Protein AF-A0A0N4TA83-F1 (afdb_monomer)

Structure (mmCIF, N/CA/C/O backbone):
data_AF-A0A0N4TA83-F1
#
_entry.id   AF-A0A0N4TA83-F1
#
loop_
_atom_site.group_PDB
_atom_site.id
_atom_site.type_symbol
_atom_site.label_atom_id
_atom_site.label_alt_id
_atom_site.label_comp_id
_atom_site.label_asym_id
_atom_site.label_entity_id
_atom_site.label_seq_id
_atom_site.pdbx_PDB_ins_code
_atom_site.Cartn_x
_atom_site.Cartn_y
_atom_site.Cartn_z
_atom_site.occupancy
_atom_site.B_iso_or_equiv
_atom_site.auth_seq_id
_atom_site.auth_comp_id
_atom_site.auth_asym_id
_atom_site.auth_atom_id
_atom_site.pdbx_PDB_model_num
ATOM 1 N N . MET A 1 1 ? 16.845 -14.500 -11.748 1.00 50.78 1 MET A N 1
ATOM 2 C CA . MET A 1 1 ? 17.290 -14.259 -13.142 1.00 50.78 1 MET A CA 1
ATOM 3 C C . MET A 1 1 ? 17.458 -12.767 -13.356 1.00 50.78 1 MET A C 1
ATOM 5 O O . MET A 1 1 ? 16.538 -12.020 -13.048 1.00 50.78 1 MET A O 1
ATOM 9 N N . THR A 1 2 ? 18.609 -12.344 -13.868 1.00 73.12 2 THR A N 1
ATOM 10 C CA . THR A 1 2 ? 18.930 -10.930 -14.095 1.00 73.12 2 THR A CA 1
ATOM 11 C C . THR A 1 2 ? 18.333 -10.471 -15.422 1.00 73.12 2 THR A C 1
ATOM 13 O O . THR A 1 2 ? 18.723 -10.952 -16.484 1.00 73.12 2 THR A O 1
ATOM 16 N N . VAL A 1 3 ? 17.369 -9.555 -15.377 1.00 67.94 3 VAL A N 1
ATOM 17 C CA . VAL A 1 3 ? 16.843 -8.903 -16.583 1.00 67.94 3 VAL A CA 1
ATOM 18 C C . VAL A 1 3 ? 17.813 -7.777 -16.954 1.00 67.94 3 VAL A C 1
ATOM 20 O O . VAL A 1 3 ? 18.153 -6.969 -16.101 1.00 67.94 3 VAL A O 1
ATOM 23 N N . LYS A 1 4 ? 18.311 -7.718 -18.196 1.00 73.44 4 LYS A N 1
ATOM 24 C CA . LYS A 1 4 ? 19.220 -6.641 -18.633 1.00 73.44 4 LYS A CA 1
ATOM 25 C C . LYS A 1 4 ? 18.412 -5.437 -19.135 1.00 73.44 4 LYS A C 1
ATOM 27 O O . LYS A 1 4 ? 17.684 -5.565 -20.113 1.00 73.44 4 LYS A O 1
ATOM 32 N N . TYR A 1 5 ? 18.571 -4.274 -18.498 1.00 67.56 5 TYR A N 1
ATOM 33 C CA . TYR A 1 5 ? 17.879 -3.015 -18.851 1.00 67.56 5 TYR A CA 1
ATOM 34 C C . TYR A 1 5 ? 18.825 -1.845 -19.192 1.00 67.56 5 TYR A C 1
ATOM 36 O O . TYR A 1 5 ? 18.353 -0.764 -19.532 1.00 67.56 5 TYR A O 1
ATOM 44 N N . ASN A 1 6 ? 20.147 -2.065 -19.185 1.00 73.62 6 ASN A N 1
ATOM 45 C CA . ASN A 1 6 ? 21.163 -1.019 -19.398 1.00 73.62 6 ASN A CA 1
ATOM 46 C C . ASN A 1 6 ? 20.975 -0.217 -20.700 1.00 73.62 6 ASN A C 1
ATOM 48 O O . ASN A 1 6 ? 21.137 0.997 -20.697 1.00 73.62 6 ASN A O 1
ATOM 52 N N . LEU A 1 7 ? 20.575 -0.868 -21.798 1.00 71.00 7 LEU A N 1
ATOM 53 C CA . LEU A 1 7 ? 20.360 -0.197 -23.087 1.00 71.00 7 LEU A CA 1
ATOM 54 C C . LEU A 1 7 ? 19.060 0.630 -23.133 1.00 71.00 7 LEU A C 1
ATOM 56 O O . LEU A 1 7 ? 18.957 1.571 -23.906 1.00 71.00 7 LEU A O 1
ATOM 60 N N . ALA A 1 8 ? 18.060 0.296 -22.313 1.00 65.56 8 ALA A N 1
ATOM 61 C CA . ALA A 1 8 ? 16.784 1.019 -22.272 1.00 65.56 8 ALA A CA 1
ATOM 62 C C . ALA A 1 8 ? 16.836 2.264 -21.367 1.00 65.56 8 ALA A C 1
ATOM 64 O O . ALA A 1 8 ? 16.017 3.173 -21.513 1.00 65.56 8 ALA A O 1
ATOM 65 N N . VAL A 1 9 ? 17.795 2.295 -20.436 1.00 67.88 9 VAL A N 1
ATOM 66 C CA . VAL A 1 9 ? 18.029 3.405 -19.497 1.00 67.88 9 VAL A CA 1
ATOM 67 C C . VAL A 1 9 ? 19.138 4.346 -19.990 1.00 67.88 9 VAL A C 1
ATOM 69 O O . VAL A 1 9 ? 19.249 5.461 -19.496 1.00 67.88 9 VAL A O 1
ATOM 72 N N . SER A 1 10 ? 19.915 3.961 -21.012 1.00 73.81 10 SER A N 1
ATOM 73 C CA . SER A 1 10 ? 20.970 4.817 -21.583 1.00 73.81 10 SER A CA 1
ATOM 74 C C . SER A 1 10 ? 20.435 6.098 -22.235 1.00 73.81 10 SER A C 1
ATOM 76 O O . SER A 1 10 ? 21.162 7.080 -22.356 1.00 73.81 10 SER A O 1
ATOM 78 N N . THR A 1 11 ? 19.159 6.122 -22.626 1.00 69.31 11 THR A N 1
ATOM 79 C CA . THR A 1 11 ? 18.466 7.351 -23.025 1.00 69.31 11 THR A CA 1
ATOM 80 C C . THR A 1 11 ? 17.819 8.005 -21.801 1.00 69.31 11 THR A C 1
ATOM 82 O O . THR A 1 11 ? 16.856 7.453 -21.264 1.00 69.31 11 THR A O 1
ATOM 85 N N . SER A 1 12 ? 18.287 9.196 -21.403 1.00 67.88 12 SER A N 1
ATOM 86 C CA . SER A 1 12 ? 17.824 9.976 -20.230 1.00 67.88 12 SER A CA 1
ATOM 87 C C . SER A 1 12 ? 16.419 10.584 -20.369 1.00 67.88 12 SER A C 1
ATOM 89 O O . SER A 1 12 ? 16.175 11.733 -20.006 1.00 67.88 12 SER A O 1
ATOM 91 N N . ARG A 1 13 ? 15.463 9.837 -20.925 1.00 78.25 13 ARG A N 1
ATOM 92 C CA . ARG A 1 13 ? 14.062 10.255 -20.982 1.00 78.25 13 ARG A CA 1
ATOM 93 C C . ARG A 1 13 ? 13.374 9.824 -19.685 1.00 78.25 13 ARG A C 1
ATOM 95 O O . ARG A 1 13 ? 13.257 8.626 -19.466 1.00 78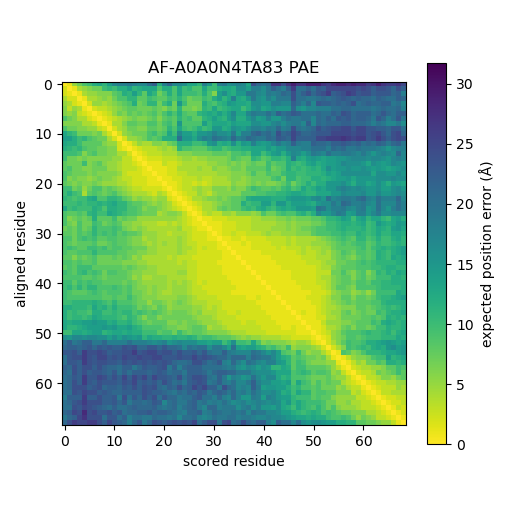.25 13 ARG A O 1
ATOM 102 N N . PRO A 1 14 ? 12.816 10.727 -18.863 1.00 74.25 14 PRO A N 1
ATOM 103 C CA . PRO A 1 14 ? 12.133 10.331 -17.624 1.00 74.25 14 PRO A CA 1
ATOM 104 C C . PRO A 1 14 ? 10.992 9.327 -17.872 1.00 74.25 14 PRO A C 1
ATOM 106 O O . PRO A 1 14 ? 10.728 8.445 -17.060 1.00 74.25 14 PRO A O 1
ATOM 109 N N . TRP A 1 15 ? 10.372 9.381 -19.055 1.00 79.69 15 TRP A N 1
ATOM 110 C CA . TRP A 1 15 ? 9.313 8.464 -19.477 1.00 79.69 15 TRP A CA 1
ATOM 111 C C . TRP A 1 15 ? 9.748 6.991 -19.614 1.00 79.69 15 TRP A C 1
ATOM 113 O O . TRP A 1 15 ? 8.913 6.095 -19.480 1.00 79.69 15 TRP A O 1
ATOM 123 N N . THR A 1 16 ? 11.029 6.694 -19.880 1.00 78.19 16 THR A N 1
ATOM 124 C CA . THR A 1 16 ? 11.503 5.298 -19.985 1.00 78.19 16 THR A CA 1
ATOM 125 C C . THR A 1 16 ? 11.533 4.608 -18.624 1.00 78.19 16 THR A C 1
ATOM 127 O O . THR A 1 16 ? 11.188 3.429 -18.550 1.00 78.19 16 THR A O 1
ATOM 130 N N . LEU A 1 17 ? 11.831 5.344 -17.547 1.00 78.25 17 LEU A N 1
ATOM 131 C CA . LEU A 1 17 ? 11.765 4.845 -16.169 1.00 78.25 17 LEU A CA 1
ATOM 132 C C . LEU A 1 17 ? 10.325 4.528 -15.751 1.00 78.25 17 LEU A C 1
ATOM 134 O O . LEU A 1 17 ? 10.067 3.439 -15.240 1.00 78.25 17 LEU A O 1
ATOM 138 N N . PHE A 1 18 ? 9.370 5.416 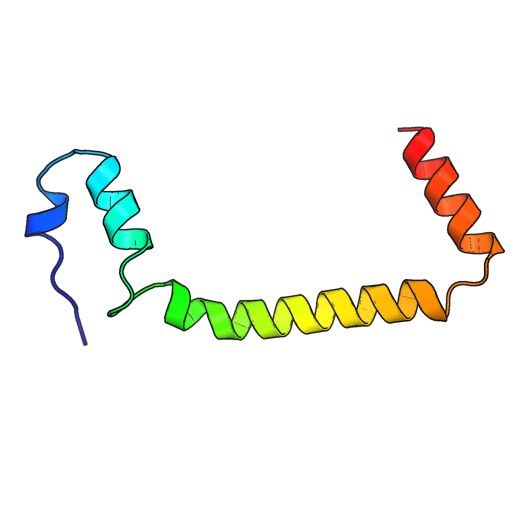-16.054 1.00 82.31 18 PHE A N 1
ATOM 139 C CA . PHE A 1 18 ? 7.948 5.148 -15.804 1.00 82.31 18 PHE A CA 1
ATOM 140 C C . PHE A 1 18 ? 7.467 3.892 -16.544 1.00 82.31 18 PHE A C 1
ATOM 142 O O . PHE A 1 18 ? 6.836 3.026 -15.940 1.00 82.31 18 PHE A O 1
ATOM 149 N N . LYS A 1 19 ? 7.825 3.717 -17.825 1.00 80.88 19 LYS A N 1
ATOM 150 C CA . LYS A 1 19 ? 7.500 2.477 -18.561 1.00 80.88 19 LYS A CA 1
ATOM 151 C C . LYS A 1 19 ? 8.125 1.231 -17.935 1.00 80.88 19 LYS A C 1
ATOM 153 O O . LYS A 1 19 ? 7.520 0.162 -18.002 1.00 80.88 19 LYS A O 1
ATOM 158 N N . LEU A 1 20 ? 9.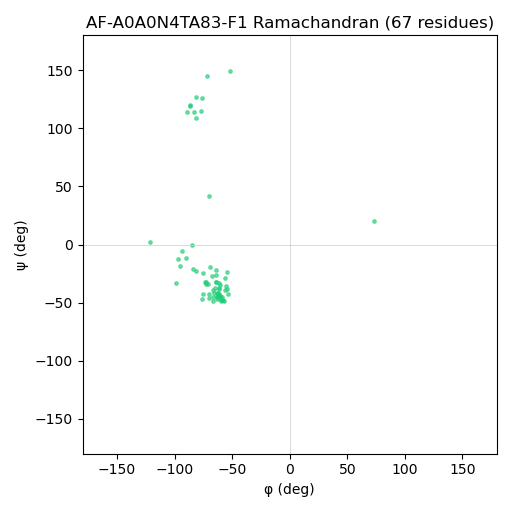324 1.348 -17.363 1.00 81.44 20 LEU A N 1
ATOM 159 C CA . LEU A 1 20 ? 9.980 0.245 -16.662 1.00 81.44 20 LEU A CA 1
ATOM 160 C C . LEU A 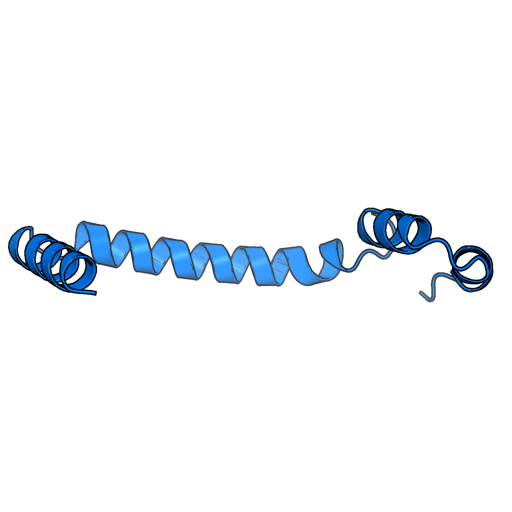1 20 ? 9.203 -0.146 -15.401 1.00 81.44 20 LEU A C 1
ATOM 162 O O . LEU A 1 20 ? 9.002 -1.335 -15.162 1.00 81.44 20 LEU A O 1
ATOM 166 N N . LEU A 1 21 ? 8.710 0.841 -14.647 1.00 82.31 21 LEU A N 1
ATOM 167 C CA . LEU A 1 21 ? 7.929 0.622 -13.430 1.00 82.31 21 LEU A CA 1
ATOM 168 C C . LEU A 1 21 ? 6.630 -0.151 -13.711 1.00 82.31 21 LEU A C 1
ATOM 170 O O . LEU A 1 21 ? 6.262 -1.034 -12.944 1.00 82.31 21 LEU A O 1
ATOM 174 N N . PHE A 1 22 ? 5.966 0.118 -14.838 1.00 79.94 22 PHE A N 1
ATOM 175 C CA . PHE A 1 22 ? 4.733 -0.577 -15.240 1.00 79.94 22 PHE A CA 1
ATOM 176 C C . PHE A 1 22 ? 4.960 -1.907 -15.990 1.00 79.94 22 PHE A C 1
ATOM 178 O O . PHE A 1 22 ? 4.004 -2.591 -16.362 1.00 79.94 22 PHE A O 1
ATOM 185 N N . ARG A 1 23 ? 6.209 -2.328 -16.232 1.00 78.31 23 ARG A N 1
ATOM 186 C CA . ARG A 1 23 ? 6.508 -3.588 -16.935 1.00 78.31 23 ARG A CA 1
ATOM 187 C C . ARG A 1 23 ? 6.300 -4.786 -16.003 1.00 78.31 23 ARG A C 1
ATOM 189 O O . ARG A 1 23 ? 6.931 -4.872 -14.962 1.00 78.31 23 ARG A O 1
ATOM 196 N N . TRP A 1 24 ? 5.491 -5.764 -16.421 1.00 69.12 24 TRP A N 1
ATOM 197 C CA . TRP A 1 24 ? 5.115 -6.948 -15.620 1.00 69.12 24 TRP A CA 1
ATOM 198 C C . TRP A 1 24 ? 6.219 -8.014 -15.422 1.00 69.12 24 TRP A C 1
ATOM 200 O O . TRP A 1 24 ? 6.275 -8.690 -14.391 1.00 69.12 24 TRP A O 1
ATOM 210 N N . ARG A 1 25 ? 7.106 -8.229 -16.404 1.00 75.19 25 ARG A N 1
ATOM 211 C CA . ARG A 1 25 ? 8.206 -9.217 -16.307 1.00 75.19 25 ARG A CA 1
ATOM 212 C C . ARG A 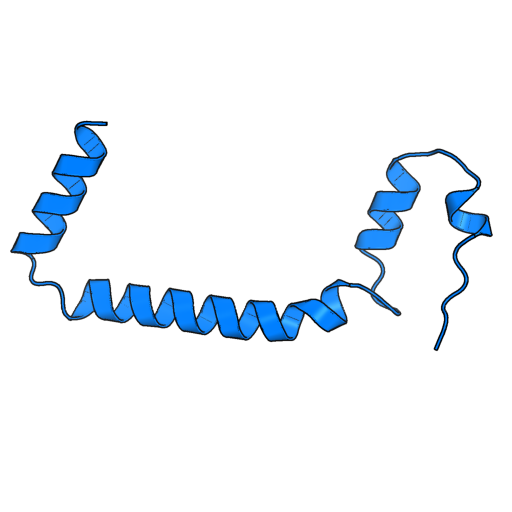1 25 ? 9.338 -8.650 -15.441 1.00 75.19 25 ARG A C 1
ATOM 214 O O . ARG A 1 25 ? 9.973 -7.691 -15.854 1.00 75.19 25 ARG A O 1
ATOM 221 N N . GLY A 1 26 ? 9.602 -9.267 -14.284 1.00 72.62 26 GLY A N 1
ATOM 222 C CA . GLY A 1 26 ? 10.649 -8.821 -13.348 1.00 72.62 26 GLY A CA 1
ATOM 223 C C . GLY A 1 26 ? 10.296 -7.547 -12.575 1.00 72.62 26 GLY A C 1
ATOM 224 O O . GLY A 1 26 ? 11.189 -6.858 -12.101 1.00 72.62 26 GLY A O 1
ATOM 225 N N . SER A 1 27 ? 9.006 -7.218 -12.493 1.00 81.00 27 SER A N 1
ATOM 226 C CA . SER A 1 27 ? 8.534 -6.000 -11.845 1.00 81.00 27 SER A CA 1
ATOM 227 C C . SER A 1 27 ? 8.666 -6.039 -10.330 1.00 81.00 27 SER A C 1
ATOM 229 O O . SER A 1 27 ? 8.364 -7.067 -9.721 1.00 81.00 27 SER A O 1
ATOM 231 N N . VAL A 1 28 ? 8.958 -4.881 -9.733 1.00 84.06 28 VAL A N 1
ATOM 232 C CA . VAL A 1 28 ? 8.858 -4.659 -8.281 1.00 84.06 28 VAL A CA 1
ATOM 233 C C . VAL A 1 28 ? 7.451 -4.990 -7.783 1.00 84.06 28 VAL A C 1
ATOM 235 O O . VAL A 1 28 ? 7.307 -5.599 -6.726 1.00 84.06 28 VAL A O 1
ATOM 238 N N . TRP A 1 29 ? 6.421 -4.712 -8.594 1.00 86.50 29 TRP A N 1
ATOM 239 C CA . TRP A 1 29 ? 5.034 -5.039 -8.266 1.00 86.50 29 TRP A CA 1
ATOM 240 C C . TRP A 1 29 ? 4.854 -6.512 -7.906 1.00 86.50 29 TRP A C 1
ATOM 242 O O . TRP A 1 29 ? 4.237 -6.803 -6.897 1.00 86.50 29 TRP A O 1
ATOM 252 N N . LYS A 1 30 ? 5.470 -7.456 -8.629 1.00 83.12 30 LYS A N 1
ATOM 253 C CA . LYS A 1 30 ? 5.314 -8.888 -8.313 1.00 83.12 30 LYS A CA 1
ATOM 254 C C . LYS A 1 30 ? 5.866 -9.276 -6.945 1.00 83.12 30 LYS A C 1
ATOM 256 O O . LYS A 1 30 ? 5.332 -10.193 -6.335 1.00 83.12 30 LYS A O 1
ATOM 261 N N . SER A 1 31 ? 6.928 -8.608 -6.499 1.00 85.81 31 SER A N 1
ATOM 262 C CA . SER A 1 31 ? 7.512 -8.844 -5.177 1.00 85.81 31 SER A CA 1
ATOM 263 C C . SER A 1 31 ? 6.659 -8.195 -4.092 1.00 85.81 31 SER A C 1
ATOM 265 O O . SER A 1 31 ? 6.322 -8.825 -3.098 1.00 85.81 31 SER A O 1
ATOM 267 N N . VAL A 1 32 ? 6.266 -6.941 -4.316 1.00 90.19 32 VAL A N 1
ATOM 268 C CA . VAL A 1 32 ? 5.622 -6.100 -3.304 1.00 90.19 32 VAL A CA 1
ATOM 269 C C . VAL A 1 32 ? 4.121 -6.381 -3.177 1.00 90.19 32 VAL A C 1
ATOM 271 O O . VAL A 1 32 ? 3.550 -6.130 -2.123 1.00 90.19 32 VAL A O 1
ATOM 274 N N . THR A 1 33 ? 3.458 -6.946 -4.196 1.00 90.06 33 THR A N 1
ATOM 275 C CA . THR A 1 33 ? 2.013 -7.238 -4.146 1.00 90.06 33 THR A CA 1
ATOM 276 C C . THR A 1 33 ? 1.646 -8.122 -2.956 1.00 90.06 33 THR A C 1
ATOM 278 O O . THR A 1 33 ? 0.624 -7.869 -2.332 1.00 90.06 33 THR A O 1
ATOM 281 N N . PHE A 1 34 ? 2.457 -9.124 -2.608 1.00 92.06 34 PHE A N 1
ATOM 282 C CA . PHE A 1 34 ? 2.144 -10.004 -1.479 1.00 92.06 34 PHE A CA 1
ATOM 283 C C . PHE A 1 34 ? 2.192 -9.261 -0.136 1.00 92.06 34 PHE A C 1
ATOM 285 O O . PHE A 1 34 ? 1.235 -9.314 0.636 1.00 92.06 34 PHE A O 1
ATOM 292 N N . GLU A 1 35 ? 3.264 -8.504 0.104 1.00 93.88 35 GLU A N 1
ATOM 293 C CA . GLU A 1 35 ? 3.418 -7.678 1.307 1.00 93.88 35 GLU A CA 1
ATOM 294 C C . GLU A 1 35 ? 2.331 -6.597 1.395 1.00 93.88 35 GLU A C 1
ATOM 296 O O . GLU A 1 35 ? 1.731 -6.410 2.453 1.00 93.88 35 GLU A O 1
ATOM 301 N N . LEU A 1 36 ? 2.003 -5.946 0.271 1.00 94.44 36 LEU A N 1
ATOM 302 C CA . LEU A 1 36 ? 0.914 -4.968 0.190 1.00 94.44 36 LEU A CA 1
ATOM 303 C C . LEU A 1 36 ? -0.441 -5.584 0.521 1.00 94.44 36 LEU A C 1
ATOM 305 O O . LEU A 1 36 ? -1.228 -4.961 1.227 1.00 94.44 36 LEU A O 1
ATOM 309 N N . VAL A 1 37 ? -0.731 -6.787 0.023 1.00 96.25 37 VAL A N 1
ATOM 310 C CA . VAL A 1 37 ? -1.997 -7.469 0.315 1.00 96.25 37 VAL A CA 1
ATOM 311 C C . VAL A 1 37 ? -2.102 -7.772 1.806 1.00 96.25 37 VAL A C 1
ATOM 313 O O . VAL A 1 37 ? -3.134 -7.474 2.402 1.00 96.25 37 VAL A O 1
ATOM 316 N N . ILE A 1 38 ? -1.043 -8.290 2.433 1.00 96.88 38 ILE A N 1
ATOM 317 C CA . ILE A 1 38 ? -1.030 -8.539 3.883 1.00 96.88 38 ILE A CA 1
ATOM 318 C C . ILE A 1 38 ? -1.230 -7.236 4.658 1.00 96.88 38 ILE A C 1
ATOM 320 O O . ILE A 1 38 ? -2.068 -7.176 5.558 1.00 96.88 38 ILE A O 1
ATOM 324 N N . TRP A 1 39 ? -0.499 -6.183 4.292 1.00 96.81 39 TRP A N 1
ATOM 325 C CA . TRP A 1 39 ? -0.603 -4.885 4.948 1.00 96.81 39 TRP A CA 1
ATOM 326 C C . TRP A 1 39 ? -2.014 -4.299 4.829 1.00 96.81 39 TRP A C 1
ATOM 328 O O . TRP A 1 39 ? -2.584 -3.856 5.826 1.00 96.81 39 TRP A O 1
ATOM 338 N N . LEU A 1 40 ? -2.620 -4.367 3.640 1.00 96.81 40 LEU A N 1
ATOM 339 C CA . LEU A 1 40 ? -3.992 -3.914 3.409 1.00 96.81 40 LEU A CA 1
ATOM 340 C C . LEU A 1 40 ? -5.001 -4.730 4.215 1.00 96.81 40 LEU A C 1
ATOM 342 O O . LEU A 1 40 ? -5.895 -4.149 4.825 1.00 96.81 40 LEU A O 1
ATOM 346 N N . LEU A 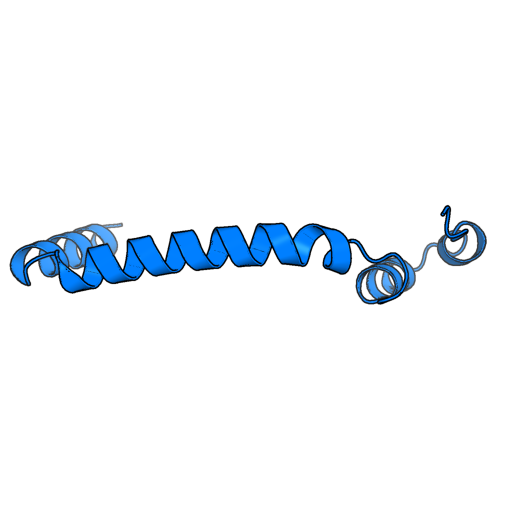1 41 ? -4.863 -6.057 4.257 1.00 97.38 41 LEU A N 1
ATOM 347 C CA . LEU A 1 41 ? -5.746 -6.910 5.052 1.00 97.38 41 LEU A CA 1
ATOM 348 C C . LEU A 1 41 ? -5.676 -6.558 6.539 1.00 97.38 41 LEU A C 1
ATOM 350 O O . LEU A 1 41 ? -6.721 -6.429 7.177 1.00 97.38 41 LEU A O 1
ATOM 354 N N . LEU A 1 42 ? -4.476 -6.346 7.084 1.00 97.06 42 LEU A N 1
ATOM 355 C CA . LEU A 1 42 ? -4.298 -5.916 8.472 1.00 97.06 42 LEU A CA 1
ATOM 356 C C . LEU A 1 42 ? -4.915 -4.535 8.715 1.00 97.06 42 LEU A C 1
ATOM 358 O O . LEU A 1 42 ? -5.679 -4.366 9.666 1.00 97.06 42 LEU A O 1
ATOM 362 N N . TYR A 1 43 ? -4.647 -3.574 7.830 1.00 95.50 43 TYR A N 1
ATOM 363 C CA . TYR A 1 43 ? -5.200 -2.224 7.913 1.00 95.50 43 TYR A CA 1
ATOM 364 C C . TYR A 1 43 ? -6.735 -2.233 7.902 1.00 95.5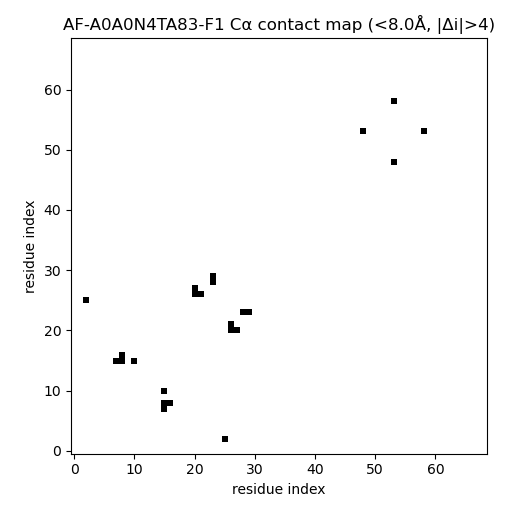0 43 TYR A C 1
ATOM 366 O O . TYR A 1 43 ? -7.374 -1.634 8.770 1.00 95.50 43 TYR A O 1
ATOM 374 N N . PHE A 1 44 ? -7.346 -2.970 6.970 1.00 95.00 44 PHE A N 1
ATOM 375 C CA . PHE A 1 44 ? -8.800 -3.104 6.907 1.00 95.00 44 PHE A CA 1
ATOM 376 C C . PHE A 1 44 ? -9.366 -3.850 8.111 1.00 95.00 44 PHE A C 1
ATOM 378 O O . PHE A 1 44 ? -10.404 -3.445 8.626 1.00 95.00 44 PHE A O 1
ATOM 385 N N . THR A 1 45 ? -8.689 -4.892 8.596 1.00 95.19 45 THR A N 1
ATOM 386 C CA . THR A 1 45 ? -9.116 -5.633 9.791 1.00 95.19 45 THR A CA 1
ATOM 387 C C . THR A 1 45 ? -9.184 -4.707 11.002 1.00 95.19 45 THR A C 1
ATOM 389 O O . THR A 1 45 ? -10.217 -4.646 11.667 1.00 95.19 45 THR A O 1
ATOM 392 N N . ILE A 1 46 ? -8.137 -3.912 11.242 1.00 92.06 46 ILE A N 1
ATOM 393 C CA . ILE A 1 46 ? -8.113 -2.917 12.324 1.00 92.06 46 ILE A CA 1
ATOM 394 C C . ILE A 1 46 ? -9.218 -1.876 12.118 1.00 92.06 46 ILE A C 1
ATOM 396 O O . ILE A 1 46 ? -9.953 -1.570 13.054 1.00 92.06 46 ILE A O 1
ATOM 400 N N . GLY A 1 47 ? -9.396 -1.375 10.892 1.00 89.25 47 GLY A N 1
ATOM 401 C CA . GLY A 1 47 ? -10.448 -0.410 10.570 1.00 89.25 47 GLY A CA 1
ATOM 402 C C . GLY A 1 47 ? -11.864 -0.948 10.806 1.00 89.25 47 GLY A C 1
ATOM 403 O O . GLY A 1 47 ? -12.733 -0.218 11.284 1.00 89.25 47 GLY A O 1
ATOM 404 N N . ILE A 1 48 ? -12.108 -2.227 10.513 1.00 89.88 48 ILE A N 1
ATOM 405 C CA . ILE A 1 48 ? -13.391 -2.890 10.774 1.00 89.88 48 ILE A CA 1
ATOM 406 C C . ILE A 1 48 ? -13.596 -3.072 12.276 1.00 89.88 48 ILE A C 1
ATOM 408 O O . ILE A 1 48 ? -14.675 -2.747 12.767 1.00 89.88 48 ILE A O 1
ATOM 412 N N . ILE A 1 49 ? -12.582 -3.541 13.008 1.00 88.81 49 ILE A N 1
ATOM 413 C CA . ILE A 1 49 ? -12.647 -3.694 14.469 1.00 88.81 49 ILE A CA 1
ATOM 414 C C . ILE A 1 49 ? -12.946 -2.344 15.119 1.00 88.81 49 ILE A C 1
ATOM 416 O O . ILE A 1 49 ? -13.881 -2.248 15.909 1.00 88.81 49 ILE A O 1
ATOM 420 N N . TYR A 1 50 ? -12.232 -1.291 14.719 1.00 84.19 50 TYR A N 1
ATOM 421 C CA . TYR A 1 50 ? -12.492 0.071 15.167 1.00 84.19 50 TYR A CA 1
ATOM 422 C C . TYR A 1 50 ? -13.937 0.486 14.847 1.00 84.19 50 TYR A C 1
ATOM 424 O O . TYR A 1 50 ? -14.669 0.901 15.730 1.00 84.19 50 TYR A O 1
ATOM 432 N N . ARG A 1 51 ? -14.439 0.287 13.624 1.00 80.12 51 ARG A N 1
ATOM 433 C CA . ARG A 1 51 ? -15.829 0.666 13.294 1.00 80.12 51 ARG A CA 1
ATOM 434 C C . ARG A 1 51 ? -16.903 -0.164 14.002 1.00 80.12 51 ARG A C 1
ATOM 436 O O . ARG A 1 51 ? -18.029 0.309 14.120 1.00 80.12 51 ARG A O 1
ATOM 443 N N . LYS A 1 52 ? -16.610 -1.410 14.381 1.00 80.62 52 LYS A N 1
ATOM 444 C CA . LYS A 1 52 ? -17.601 -2.358 14.920 1.00 80.62 52 LYS A CA 1
ATOM 445 C C . LYS A 1 52 ? -17.596 -2.450 16.442 1.00 80.62 52 LYS A C 1
ATOM 447 O O . LYS A 1 52 ? -18.658 -2.675 17.009 1.00 80.62 52 LYS A O 1
ATOM 452 N N . MET A 1 53 ? -16.442 -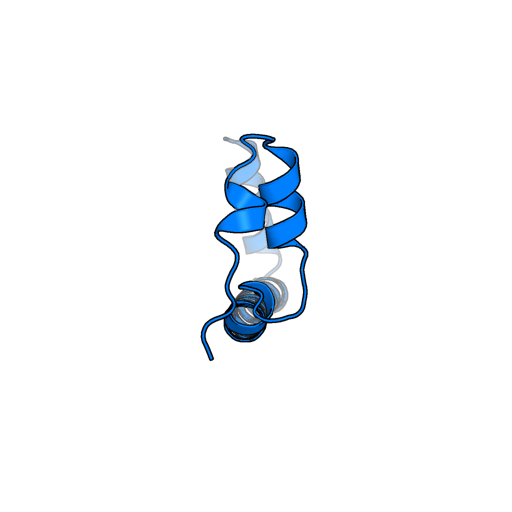2.299 17.086 1.00 75.62 53 MET A N 1
ATOM 453 C CA . MET A 1 53 ? -16.322 -2.365 18.547 1.00 75.62 53 MET A CA 1
ATOM 454 C C . MET A 1 53 ? -16.362 -0.994 19.217 1.00 75.62 53 MET A C 1
ATOM 456 O O . MET A 1 53 ? -16.618 -0.916 20.416 1.00 75.62 53 MET A O 1
ATOM 460 N N . LEU A 1 54 ? -16.122 0.085 18.473 1.00 65.88 54 LEU A N 1
ATOM 461 C CA . LEU A 1 54 ? -16.154 1.423 19.034 1.00 65.88 54 LEU A CA 1
ATOM 462 C C . LEU A 1 54 ? -17.607 1.912 19.110 1.00 65.88 54 LEU A C 1
ATOM 464 O O . LEU A 1 54 ? -18.254 2.177 18.096 1.00 65.88 54 LEU A O 1
ATOM 468 N N . SER A 1 55 ? -18.129 1.986 20.333 1.00 63.50 55 SER A N 1
ATOM 469 C CA . SER A 1 55 ? -19.475 2.475 20.636 1.00 63.50 55 SER A CA 1
ATOM 470 C C . SER A 1 55 ? -19.733 3.856 20.005 1.00 63.50 55 SER A C 1
ATOM 472 O O . SER A 1 55 ? -18.804 4.663 19.900 1.00 63.50 55 SER A O 1
ATOM 474 N N . PRO A 1 56 ? -20.984 4.193 19.629 1.00 63.81 56 PRO A N 1
ATOM 475 C CA . PRO A 1 56 ? -21.322 5.444 18.936 1.00 63.81 56 PRO A CA 1
ATOM 476 C C . PRO A 1 56 ? -20.851 6.724 19.652 1.00 63.81 56 PRO A C 1
ATOM 478 O O . PRO A 1 56 ? -20.625 7.740 18.996 1.00 63.81 56 PRO A O 1
ATOM 481 N N . GLN A 1 57 ? -20.636 6.684 20.972 1.00 60.50 57 GLN A N 1
ATOM 482 C CA . GLN A 1 57 ? -20.011 7.776 21.722 1.00 60.50 57 GLN A CA 1
ATOM 483 C C . GLN A 1 57 ? -18.568 8.079 21.281 1.00 60.50 57 GLN A C 1
ATOM 485 O O . GLN A 1 57 ? -18.229 9.246 21.123 1.00 60.50 57 GLN A O 1
ATOM 490 N N . GLN A 1 58 ? -17.718 7.075 21.062 1.00 61.31 58 GLN A N 1
ATOM 491 C CA . GLN A 1 58 ? -16.289 7.270 20.763 1.00 61.31 58 GLN A CA 1
ATOM 492 C C . GLN A 1 58 ? -16.038 7.795 19.342 1.00 61.31 58 GLN A C 1
ATOM 494 O O . GLN A 1 58 ? -15.153 8.622 19.145 1.00 61.31 58 GLN A O 1
ATOM 499 N N . ILE A 1 59 ? -16.879 7.412 18.376 1.00 63.81 59 ILE A N 1
ATOM 500 C CA . ILE A 1 59 ? -16.814 7.912 16.990 1.00 63.81 59 ILE A CA 1
ATOM 501 C C . ILE A 1 59 ? -17.030 9.437 16.944 1.00 63.81 59 ILE A C 1
ATOM 503 O O . ILE A 1 59 ? -16.437 10.134 16.120 1.00 63.81 59 ILE A O 1
ATOM 507 N N . ARG A 1 60 ? -17.850 9.976 17.858 1.00 64.44 60 ARG A N 1
ATOM 508 C CA . ARG A 1 60 ? -18.136 11.413 17.933 1.00 64.44 60 ARG A CA 1
ATOM 509 C C . ARG A 1 60 ? -16.954 12.226 18.469 1.00 64.44 60 ARG A C 1
ATOM 511 O O . ARG A 1 60 ? -16.759 13.350 18.015 1.00 64.44 60 ARG A O 1
ATOM 518 N N . TYR A 1 61 ? -16.142 11.668 19.367 1.00 63.66 61 TYR A N 1
ATOM 519 C CA . TYR A 1 61 ? -14.948 12.351 19.880 1.00 63.66 61 TYR A CA 1
ATOM 520 C C . TYR A 1 61 ? -13.851 12.467 18.817 1.00 63.66 61 TYR A C 1
ATOM 522 O O . TYR A 1 61 ? -13.313 13.558 18.637 1.00 63.66 61 TYR A O 1
ATOM 530 N N . ASP A 1 62 ? -13.598 11.407 18.043 1.00 65.75 62 ASP A N 1
ATOM 531 C CA . ASP A 1 62 ? -12.591 11.453 16.972 1.00 65.75 62 ASP A CA 1
ATOM 532 C C . ASP A 1 62 ? -12.974 12.440 15.864 1.00 65.75 62 ASP A C 1
ATOM 534 O O . ASP A 1 62 ? -12.120 13.185 15.387 1.00 65.75 62 ASP A O 1
ATOM 538 N N . SER A 1 63 ? -14.263 12.538 15.512 1.00 65.88 63 SER A N 1
ATOM 539 C CA . SER A 1 63 ? -14.720 13.551 14.548 1.00 65.88 63 SER A CA 1
ATOM 540 C C . SER A 1 63 ? -14.537 14.992 15.035 1.00 65.88 63 SER A C 1
ATOM 542 O O . SER A 1 63 ? -14.280 15.875 14.223 1.00 65.88 63 SER A O 1
ATOM 544 N N . ILE A 1 64 ? -14.643 15.237 16.346 1.00 71.31 64 ILE A N 1
ATOM 545 C CA . ILE A 1 64 ? -14.477 16.577 16.927 1.00 71.31 64 ILE A CA 1
ATOM 546 C C . ILE A 1 64 ? -12.993 16.956 16.964 1.00 71.31 64 ILE A C 1
ATOM 548 O O . ILE A 1 64 ? -12.640 18.073 16.591 1.00 71.31 64 ILE A O 1
ATOM 552 N N . ILE A 1 65 ? -12.116 16.024 17.340 1.00 72.19 65 ILE A N 1
ATOM 553 C CA . ILE A 1 65 ? -10.663 16.248 17.382 1.00 72.19 65 ILE A CA 1
ATOM 554 C C . ILE A 1 65 ? -10.109 16.539 15.979 1.00 72.19 65 ILE A C 1
ATOM 556 O O . ILE A 1 65 ? -9.323 17.467 15.822 1.00 72.19 65 ILE A O 1
ATOM 560 N N . LEU A 1 66 ? -10.572 15.819 14.950 1.00 70.00 66 LEU A N 1
ATOM 561 C CA . LEU A 1 66 ? -10.179 16.057 13.552 1.00 70.00 66 LEU A CA 1
ATOM 562 C C . LEU A 1 66 ? -10.713 17.373 12.969 1.00 70.00 66 LEU A C 1
ATOM 564 O O . LEU A 1 66 ? -10.197 17.829 11.960 1.00 70.00 66 LEU A O 1
ATOM 568 N N . SER A 1 67 ? -11.751 17.959 13.571 1.00 70.00 67 SER A N 1
ATOM 569 C CA . SER A 1 67 ? -12.300 19.262 13.164 1.00 70.00 67 SER A CA 1
ATOM 570 C C . SER A 1 67 ? -11.663 20.455 13.884 1.00 70.00 67 SER A C 1
ATOM 572 O O . SER A 1 67 ? -11.903 21.599 13.508 1.00 70.00 67 SER A O 1
ATOM 574 N N . LEU A 1 68 ? -10.890 20.187 14.940 1.00 70.31 68 LEU A N 1
ATOM 575 C CA . LEU A 1 68 ? -10.169 21.185 15.734 1.00 70.31 68 LEU A CA 1
ATOM 576 C C . LEU A 1 68 ? -8.722 21.394 15.262 1.00 70.31 68 LEU A C 1
ATOM 578 O O . LEU A 1 68 ? -8.040 22.272 15.788 1.00 70.31 68 LEU A O 1
ATOM 582 N N . PHE A 1 69 ? -8.271 20.598 14.296 1.00 65.12 69 PHE A N 1
ATOM 583 C CA . PHE A 1 69 ? -6.970 20.689 13.639 1.00 65.12 69 PHE A CA 1
ATOM 584 C C . PHE A 1 69 ? -7.163 21.079 12.173 1.00 65.12 69 PHE A C 1
ATOM 586 O O . PHE A 1 69 ? -6.315 21.839 11.656 1.00 65.12 69 PHE A O 1
#

InterPro domains:
  IPR000615 Bestrophin [PTHR10736] (1-61)
  IPR021134 Bestrophin-like [PF01062] (1-61)

pLDDT: mean 78.24, std 11.45, range [50.78, 97.38]

Nearest PDB structures (foldseek):
  5t5n-assembly1_A  TM=7.836E-01  e=1.511E-02  Gallus gallus

Secondary structure (DSSP, 8-state):
-----HHHHSS--HHHHHHHHT-STT-HHHHHHHHHHHHHHHHHHHHHHHHHHS-HHHHHHHHHHHH--

Organism: Brugia pahangi (NCBI:txid6280)

Sequence (69 aa):
MTVKYNLAVSTSRPWTLFKLLFRWRGSVWKSVTFELVIWLLLYFTIGIIYRKMLSPQQIRYDSIILSLF

Foldseek 3Di:
DDDDCVVQVVPVDPVSVVVQQPDPVVHPCVVCVVVVVVVVVVVVVVVVCCVPVPPPVRVVVVVVVVVVD

Solvent-accessible surface area (backbone atoms only — not comparable to full-atom values): 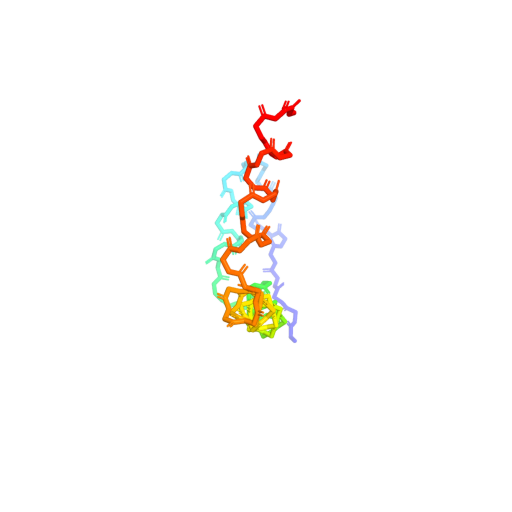4303 Å² total; per-residue (Å²): 135,89,79,88,53,70,82,66,58,69,55,90,48,75,66,49,56,55,54,52,66,74,34,78,84,90,23,68,59,75,67,45,49,59,60,50,51,54,50,48,52,51,52,49,51,52,52,48,48,51,68,70,71,50,54,79,70,57,60,54,52,57,57,50,57,66,70,75,108

Radius of gyration: 21.49 Å; Cα contacts (8 Å, |Δi|>4): 12; chains: 1; bounding box: 42×35×45 Å

Mean predicted aligned error: 10.75 Å